Protein AF-A0A327YIE0-F1 (afdb_monomer)

Mean predicted aligned error: 3.83 Å

Secondary structure (DSSP, 8-state):
---HHHHHHHHHHHHHH-TT---EEETTEEEEEE-SSS-EEEEEETTEEEEEEEEES--HHHHHHHHHHHHHH-TT-EEEEEEEETTEEEEEEEEE-SS--HHHHHHHHHHHHHHT-

Structure (mmCIF, N/CA/C/O backbone):
data_AF-A0A327YIE0-F1
#
_entry.id   AF-A0A327YIE0-F1
#
loop_
_atom_site.group_PDB
_atom_site.id
_atom_site.type_symbol
_atom_site.label_atom_id
_atom_site.label_alt_id
_atom_site.label_comp_id
_atom_site.label_asym_id
_atom_site.label_entity_id
_atom_site.label_seq_id
_atom_site.pdbx_PDB_ins_code
_atom_site.Cartn_x
_atom_site.Cartn_y
_atom_site.Cartn_z
_atom_site.occupancy
_atom_site.B_iso_or_equiv
_atom_site.auth_seq_id
_atom_site.auth_comp_id
_atom_site.auth_asym_id
_atom_site.auth_atom_id
_atom_site.pdbx_PDB_model_num
ATOM 1 N N . MET A 1 1 ? -11.778 14.271 6.798 1.00 65.19 1 MET A N 1
ATOM 2 C CA . MET A 1 1 ? -10.321 14.101 6.606 1.00 65.19 1 MET A CA 1
ATOM 3 C C . MET A 1 1 ? -9.703 13.679 7.936 1.00 65.19 1 MET A C 1
ATOM 5 O O . MET A 1 1 ? -9.997 14.339 8.924 1.00 65.19 1 MET A O 1
ATOM 9 N N . ARG A 1 2 ? -8.924 12.581 7.986 1.00 79.62 2 ARG A N 1
ATOM 10 C CA . ARG A 1 2 ? -8.369 12.049 9.252 1.00 79.62 2 ARG A CA 1
ATOM 11 C C . ARG A 1 2 ? -7.286 12.970 9.829 1.00 79.62 2 ARG A C 1
ATOM 13 O O . ARG A 1 2 ? -6.387 13.382 9.100 1.00 79.62 2 ARG A O 1
ATOM 20 N N . ASN A 1 3 ? -7.313 13.240 11.129 1.00 85.69 3 ASN A N 1
ATOM 21 C CA . ASN A 1 3 ? -6.233 13.890 11.877 1.00 85.69 3 ASN A CA 1
ATOM 22 C C . ASN A 1 3 ? -5.269 12.862 12.520 1.00 85.69 3 ASN A C 1
ATOM 24 O O . ASN A 1 3 ? -5.451 11.653 12.380 1.00 85.69 3 ASN A O 1
ATOM 28 N N . ASP A 1 4 ? -4.213 13.330 13.197 1.00 86.38 4 ASP A N 1
ATOM 29 C CA . ASP A 1 4 ? -3.169 12.456 13.773 1.00 86.38 4 ASP A CA 1
ATOM 30 C C . ASP A 1 4 ? -3.7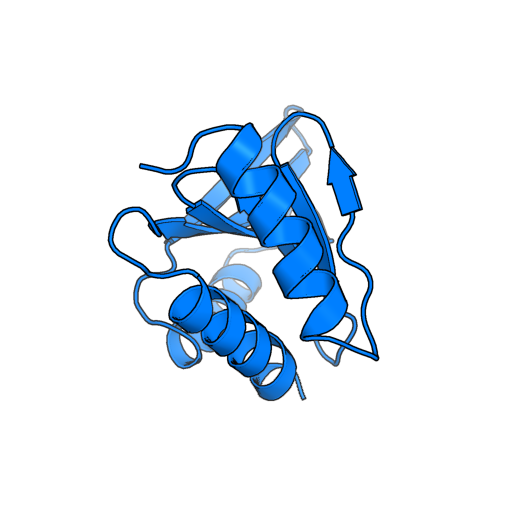30 11.507 14.847 1.00 86.38 4 ASP A C 1
ATOM 32 O O . ASP A 1 4 ? -3.342 10.341 14.923 1.00 86.38 4 ASP A O 1
ATOM 36 N N . PHE A 1 5 ? -4.686 11.986 15.646 1.00 88.75 5 PHE A N 1
ATOM 37 C CA . PHE A 1 5 ? -5.353 11.192 16.674 1.00 88.75 5 PHE A CA 1
ATOM 38 C C . PHE A 1 5 ? -6.251 10.109 16.064 1.00 88.75 5 PHE A C 1
ATOM 40 O O . PHE A 1 5 ? -6.210 8.956 16.493 1.00 88.75 5 PHE A O 1
ATOM 47 N N . GLU A 1 6 ? -7.016 10.449 15.025 1.00 91.00 6 GLU A N 1
ATOM 48 C CA . GLU A 1 6 ? -7.834 9.491 14.274 1.00 91.00 6 GLU A CA 1
ATOM 49 C C . GLU A 1 6 ? -6.971 8.434 13.576 1.00 91.00 6 GLU A C 1
ATOM 51 O O . GLU A 1 6 ? -7.336 7.260 13.553 1.00 91.00 6 GLU A O 1
ATOM 56 N N . LEU A 1 7 ? -5.798 8.815 13.062 1.00 92.25 7 LEU A N 1
ATOM 57 C CA . LEU A 1 7 ? -4.869 7.873 12.442 1.00 92.25 7 LEU A CA 1
ATOM 58 C C . LEU A 1 7 ? -4.240 6.924 13.473 1.00 92.25 7 LEU A C 1
ATOM 60 O O . LEU A 1 7 ? -4.062 5.743 13.185 1.00 92.25 7 LEU A O 1
ATOM 64 N N . LYS A 1 8 ? -3.943 7.406 14.685 1.00 93.69 8 LYS A N 1
ATOM 65 C CA . LYS A 1 8 ? -3.450 6.556 15.775 1.00 93.69 8 LYS A CA 1
ATOM 66 C C . LYS A 1 8 ? -4.506 5.540 16.223 1.00 93.69 8 LYS A C 1
ATOM 68 O O . LYS A 1 8 ? -4.192 4.360 16.324 1.00 93.69 8 LYS A O 1
ATOM 73 N N . LYS A 1 9 ? -5.763 5.964 16.395 1.00 94.44 9 LYS A N 1
ATOM 74 C CA . LYS A 1 9 ? -6.882 5.041 16.667 1.00 94.44 9 LYS A CA 1
ATOM 75 C C . LYS A 1 9 ? -7.054 4.011 15.558 1.00 94.44 9 LYS A C 1
ATOM 77 O O . LYS A 1 9 ? -7.199 2.824 15.827 1.00 94.44 9 LYS A O 1
ATOM 82 N N . PHE A 1 10 ? -6.961 4.446 14.305 1.00 95.56 10 PHE A N 1
ATOM 83 C CA . PHE A 1 10 ? -7.046 3.527 13.178 1.00 95.56 10 PHE A CA 1
ATOM 84 C C . PHE A 1 10 ? -5.890 2.509 13.153 1.00 95.56 10 PHE A C 1
ATOM 86 O O . PHE A 1 10 ? -6.082 1.361 12.761 1.00 95.56 10 PHE A O 1
ATOM 93 N N . ASN A 1 11 ? -4.691 2.880 13.616 1.00 96.19 11 ASN A N 1
ATOM 94 C CA . ASN A 1 11 ? -3.592 1.928 13.785 1.00 96.19 11 ASN A CA 1
ATOM 95 C C . ASN A 1 11 ? -3.913 0.833 14.814 1.00 96.19 11 ASN A C 1
ATOM 97 O O . ASN A 1 11 ? -3.589 -0.330 14.581 1.00 96.19 11 ASN A O 1
ATOM 101 N N . GLU A 1 12 ? -4.555 1.190 15.926 1.00 95.81 12 GLU A N 1
ATOM 102 C CA . GLU A 1 12 ? -5.017 0.227 16.933 1.00 95.81 12 GLU A CA 1
ATOM 103 C C . GLU A 1 12 ? -6.085 -0.707 16.335 1.00 95.81 12 GLU A C 1
ATOM 105 O O . GLU A 1 12 ? -5.972 -1.926 16.453 1.00 95.81 12 GLU A O 1
ATOM 110 N N . GLU A 1 13 ? -7.058 -0.160 15.596 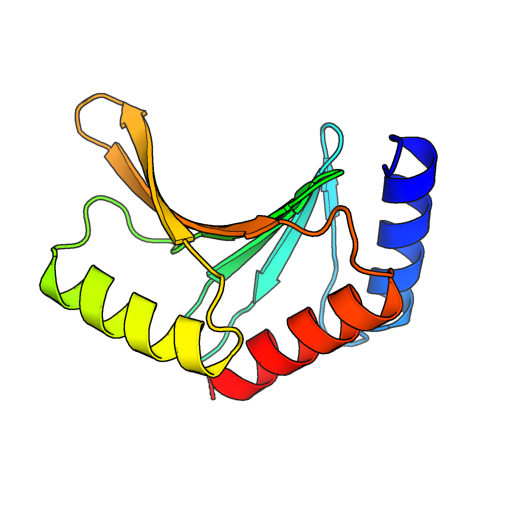1.00 96.19 13 GLU A N 1
ATOM 111 C CA . GLU A 1 13 ? -8.076 -0.940 14.870 1.00 96.19 13 GLU A CA 1
ATOM 112 C C . GLU A 1 13 ? -7.459 -1.937 13.876 1.00 96.19 13 GLU A C 1
ATOM 114 O O . GLU A 1 13 ? -7.884 -3.093 13.814 1.00 96.19 13 GLU A O 1
ATOM 119 N N . LEU A 1 14 ? -6.435 -1.524 13.120 1.00 96.19 14 LEU A N 1
ATOM 120 C CA . LEU A 1 14 ? -5.718 -2.409 12.199 1.00 96.19 14 LEU A CA 1
ATOM 121 C C . LEU A 1 14 ? -5.024 -3.554 12.936 1.00 96.19 14 LEU A C 1
ATOM 123 O O . LEU A 1 14 ? -5.177 -4.705 12.538 1.00 96.19 14 LEU A O 1
ATOM 127 N N . ASN A 1 15 ? -4.302 -3.270 14.022 1.00 96.00 15 ASN A N 1
ATOM 128 C CA . ASN A 1 15 ? -3.620 -4.318 14.787 1.00 96.00 15 ASN A CA 1
ATOM 129 C C . ASN A 1 15 ? -4.606 -5.301 15.449 1.00 96.00 15 ASN A C 1
ATOM 131 O O . ASN A 1 15 ? -4.276 -6.470 15.599 1.00 96.00 15 ASN A O 1
ATOM 135 N N . ASN A 1 16 ? -5.830 -4.867 15.765 1.00 95.62 16 ASN A N 1
ATOM 136 C CA . ASN A 1 16 ? -6.897 -5.759 16.235 1.00 95.62 16 ASN A CA 1
ATOM 137 C C . ASN A 1 16 ? -7.564 -6.562 15.102 1.00 95.62 16 ASN A C 1
ATOM 139 O O . ASN A 1 16 ? -8.178 -7.595 15.355 1.00 95.62 16 ASN A O 1
ATOM 143 N N . SER A 1 17 ? -7.475 -6.085 13.858 1.00 95.38 17 SER A N 1
ATOM 144 C CA . SER A 1 17 ? -8.109 -6.711 12.689 1.00 95.38 17 SER A CA 1
ATOM 145 C C . SER A 1 17 ? -7.222 -7.747 11.990 1.00 95.38 17 SER A C 1
ATOM 147 O O . SER A 1 17 ? -7.727 -8.536 11.189 1.00 95.38 17 SER A O 1
ATOM 149 N N . PHE A 1 18 ? -5.912 -7.742 12.253 1.00 92.88 18 PHE A N 1
ATOM 150 C CA . PHE A 1 18 ? -4.929 -8.596 11.584 1.00 92.88 18 PHE A CA 1
ATOM 151 C C . PHE A 1 18 ? -4.038 -9.323 12.599 1.00 92.88 18 PHE A C 1
ATOM 153 O O . PHE A 1 18 ? -3.043 -8.787 13.073 1.00 92.88 18 PHE A O 1
ATOM 160 N N . ASN A 1 19 ? -4.356 -10.588 12.876 1.00 88.50 19 ASN A N 1
ATOM 161 C CA . ASN A 1 19 ? -3.606 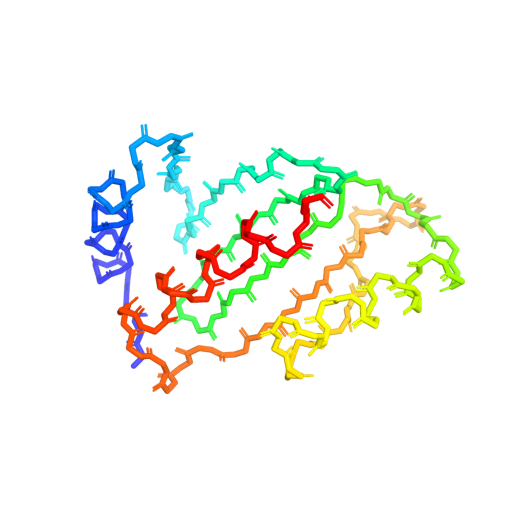-11.404 13.842 1.00 88.50 19 ASN A CA 1
ATOM 162 C C . ASN A 1 19 ? -2.228 -11.858 13.327 1.00 88.50 19 ASN A C 1
ATOM 164 O O . ASN A 1 19 ? -1.376 -12.268 14.109 1.00 88.50 19 ASN A O 1
ATOM 168 N N . ASP A 1 20 ? -2.017 -11.827 12.012 1.00 88.19 20 ASP A N 1
ATOM 169 C CA . ASP A 1 20 ? -0.816 -12.318 11.332 1.00 88.19 20 ASP A CA 1
ATOM 170 C C . ASP A 1 20 ? 0.132 -11.188 10.896 1.00 88.19 20 ASP A C 1
ATOM 172 O O . ASP A 1 20 ? 1.109 -11.433 10.188 1.00 88.19 20 ASP A O 1
ATOM 176 N N . GLN A 1 21 ? -0.167 -9.937 11.257 1.00 88.56 21 GLN A N 1
ATOM 177 C CA . GLN A 1 21 ? 0.580 -8.780 10.783 1.00 88.56 21 GLN A CA 1
ATOM 178 C C . GLN A 1 21 ? 0.515 -7.613 11.761 1.00 88.56 21 GLN A C 1
ATOM 180 O O . GLN A 1 21 ? -0.556 -7.155 12.139 1.00 88.56 21 GLN A O 1
ATOM 185 N N . THR A 1 22 ? 1.678 -7.054 12.084 1.00 93.31 22 THR A N 1
ATOM 186 C CA . THR A 1 22 ? 1.770 -5.845 12.903 1.00 93.31 22 THR A CA 1
ATOM 187 C C . THR A 1 22 ? 1.855 -4.600 12.025 1.00 93.31 22 THR A C 1
ATOM 189 O O . THR A 1 22 ? 2.637 -4.537 11.070 1.00 93.31 22 THR A O 1
ATOM 192 N N . PHE A 1 23 ? 1.077 -3.580 12.370 1.00 95.56 23 PHE A N 1
ATOM 193 C CA . PHE A 1 23 ? 1.102 -2.265 11.741 1.00 95.56 23 PHE A CA 1
ATOM 194 C C . PHE A 1 23 ? 1.786 -1.272 12.677 1.00 95.56 23 PHE A C 1
ATOM 196 O O . PHE A 1 23 ? 1.252 -0.941 13.734 1.00 95.56 23 PHE A O 1
ATOM 203 N N . GLY A 1 24 ? 2.957 -0.769 12.285 1.00 95.19 24 GLY A N 1
ATOM 204 C CA . GLY A 1 24 ? 3.666 0.266 13.034 1.00 95.19 24 GLY A CA 1
ATOM 205 C C . GLY A 1 24 ? 3.110 1.659 12.745 1.00 95.19 24 GLY A C 1
ATOM 206 O O . GLY A 1 24 ? 2.639 1.918 11.640 1.00 95.19 24 GLY A O 1
ATOM 207 N N . PHE A 1 25 ? 3.222 2.570 13.709 1.00 94.56 25 PHE A N 1
ATOM 208 C CA . PHE A 1 25 ? 2.891 3.987 13.551 1.00 94.56 25 PHE A CA 1
ATOM 209 C C . PHE A 1 25 ? 4.164 4.830 13.699 1.00 94.56 25 PHE A C 1
ATOM 211 O O . PHE A 1 25 ? 4.864 4.712 14.705 1.00 94.56 25 PHE A O 1
ATOM 218 N N . ARG A 1 26 ? 4.498 5.648 12.695 1.00 88.56 26 ARG A N 1
ATOM 219 C CA . ARG A 1 26 ? 5.683 6.528 12.683 1.00 88.56 26 ARG A CA 1
ATOM 220 C C . ARG A 1 26 ? 5.345 7.834 11.983 1.00 88.56 26 ARG A C 1
ATOM 222 O O . ARG A 1 26 ? 4.688 7.784 10.957 1.00 88.56 26 ARG A O 1
ATOM 229 N N . ASP A 1 27 ? 5.792 8.971 12.513 1.00 84.31 27 ASP A N 1
ATOM 230 C CA . ASP A 1 27 ? 5.710 10.297 11.873 1.00 84.31 27 ASP A CA 1
ATOM 231 C C . ASP A 1 27 ? 4.388 10.563 11.118 1.00 84.31 27 ASP A C 1
ATOM 233 O O . ASP A 1 27 ? 4.381 11.001 9.967 1.00 84.31 27 ASP A O 1
ATOM 237 N N . ASN A 1 28 ? 3.253 10.255 11.758 1.00 86.69 28 ASN A N 1
ATOM 238 C CA . ASN A 1 28 ? 1.900 10.418 11.210 1.00 86.69 28 ASN A CA 1
ATOM 239 C C . ASN A 1 28 ? 1.572 9.567 9.967 1.00 86.69 28 ASN A C 1
ATOM 241 O O . ASN A 1 28 ? 0.748 9.951 9.132 1.00 86.69 28 ASN A O 1
ATOM 245 N N . TYR A 1 29 ? 2.175 8.386 9.853 1.00 91.94 29 TYR A N 1
ATOM 246 C CA . TYR A 1 29 ? 1.746 7.337 8.938 1.00 91.94 29 TYR A CA 1
ATOM 247 C C . TYR A 1 29 ? 1.791 5.957 9.599 1.00 91.94 29 TYR A C 1
ATOM 249 O O . TYR A 1 29 ? 2.597 5.667 10.484 1.00 91.94 29 TYR A O 1
ATOM 257 N N . ILE A 1 30 ? 0.901 5.086 9.139 1.00 95.50 30 ILE A N 1
ATOM 258 C CA . ILE A 1 30 ? 0.894 3.667 9.481 1.00 95.50 30 ILE A CA 1
ATOM 259 C C . ILE A 1 30 ? 1.708 2.936 8.424 1.00 95.50 30 ILE A C 1
ATOM 261 O O . ILE A 1 30 ? 1.626 3.277 7.246 1.00 95.50 30 ILE A O 1
ATOM 265 N N . ILE A 1 31 ? 2.487 1.937 8.816 1.00 96.19 31 ILE A N 1
ATOM 266 C CA . ILE A 1 31 ? 3.321 1.161 7.904 1.00 96.19 31 ILE A CA 1
ATOM 267 C C . ILE A 1 31 ? 3.318 -0.312 8.280 1.00 96.19 31 ILE A C 1
ATOM 269 O O . ILE A 1 31 ? 3.401 -0.676 9.452 1.00 96.19 31 ILE A O 1
ATOM 273 N N . SER A 1 32 ? 3.261 -1.171 7.270 1.00 94.75 32 SER A N 1
ATOM 274 C CA . SER A 1 32 ? 3.497 -2.596 7.449 1.00 94.75 32 SER A CA 1
ATOM 275 C C . SER A 1 32 ? 4.019 -3.234 6.168 1.00 94.75 32 SER A C 1
ATOM 277 O O . SER A 1 32 ? 3.783 -2.743 5.063 1.00 94.75 32 SER A O 1
ATOM 279 N N . LYS A 1 33 ? 4.748 -4.338 6.307 1.00 92.44 33 LYS A N 1
ATOM 280 C CA . LYS A 1 33 ? 5.191 -5.150 5.175 1.00 92.44 33 LYS A CA 1
ATOM 281 C C . LYS A 1 33 ? 4.170 -6.261 4.941 1.00 92.44 33 LYS A C 1
ATOM 283 O O . LYS A 1 33 ? 3.792 -6.947 5.881 1.00 92.44 33 LYS A O 1
ATOM 288 N N . ILE A 1 34 ? 3.743 -6.432 3.695 1.00 88.31 34 ILE A N 1
ATOM 289 C CA . ILE A 1 34 ? 2.965 -7.587 3.249 1.00 88.31 34 ILE A CA 1
ATOM 290 C C . ILE A 1 34 ? 3.933 -8.498 2.497 1.00 88.31 34 ILE A C 1
ATOM 292 O O . ILE A 1 34 ? 4.387 -8.160 1.401 1.00 88.31 34 ILE A O 1
ATOM 296 N N . GLU A 1 35 ? 4.297 -9.616 3.125 1.00 76.56 35 GLU A N 1
ATOM 297 C CA . GLU A 1 35 ? 5.187 -10.635 2.561 1.00 76.56 35 GLU A CA 1
ATOM 298 C C . GLU A 1 35 ? 4.364 -11.774 1.958 1.00 76.56 35 GLU A C 1
ATOM 300 O O . GLU A 1 35 ? 3.771 -12.580 2.676 1.00 76.56 35 GLU A O 1
ATOM 305 N N . LYS A 1 36 ? 4.316 -11.815 0.625 1.00 77.31 36 LYS A N 1
ATOM 306 C C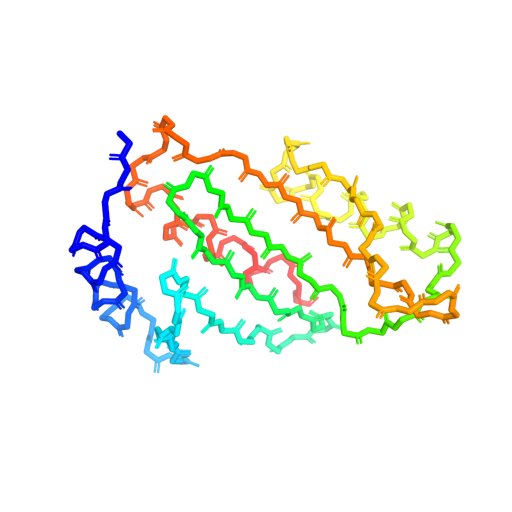A . LYS A 1 36 ? 3.715 -12.886 -0.179 1.00 77.31 36 LYS A CA 1
ATOM 307 C C . LYS A 1 36 ? 4.531 -13.095 -1.466 1.00 77.31 36 LYS A C 1
ATOM 309 O O . LYS A 1 36 ? 5.672 -12.629 -1.528 1.00 77.31 36 LYS A O 1
ATOM 314 N N . SER A 1 37 ? 3.955 -13.742 -2.487 1.00 77.81 37 SER A N 1
ATOM 315 C CA . SER A 1 37 ? 4.584 -13.996 -3.796 1.00 77.81 37 SER A CA 1
ATOM 316 C C . SER A 1 37 ? 5.150 -12.722 -4.429 1.00 77.81 37 SER A C 1
ATOM 318 O O . SER A 1 37 ? 6.203 -12.749 -5.069 1.00 77.81 37 SER A O 1
ATOM 320 N N . ILE A 1 38 ? 4.526 -11.571 -4.152 1.00 83.25 38 ILE A N 1
ATOM 321 C CA . ILE A 1 38 ? 5.109 -10.250 -4.384 1.00 83.25 38 ILE A CA 1
ATOM 322 C C . ILE A 1 38 ? 5.082 -9.456 -3.076 1.00 83.25 38 ILE A C 1
ATOM 324 O O . ILE A 1 38 ? 4.025 -9.175 -2.518 1.00 83.25 38 ILE A O 1
ATOM 328 N N . SER A 1 39 ? 6.263 -9.079 -2.582 1.00 87.62 39 SER A N 1
ATOM 329 C CA . SER A 1 39 ? 6.377 -8.272 -1.366 1.00 87.62 39 SER A CA 1
ATOM 330 C C . SER A 1 39 ? 6.098 -6.795 -1.639 1.00 87.62 39 SER A C 1
ATOM 332 O O . SER A 1 39 ? 6.716 -6.200 -2.523 1.00 87.62 39 SER A O 1
ATOM 334 N N . PHE A 1 40 ? 5.259 -6.183 -0.805 1.00 93.31 40 PHE A N 1
ATOM 335 C CA . PHE A 1 40 ? 5.035 -4.737 -0.775 1.00 93.31 40 PHE A CA 1
ATOM 336 C C . PHE A 1 40 ? 5.165 -4.186 0.642 1.00 93.31 40 PHE A C 1
ATOM 338 O O . PHE A 1 40 ? 4.925 -4.869 1.637 1.00 93.31 40 PHE A O 1
ATOM 345 N N . THR A 1 41 ? 5.512 -2.909 0.744 1.00 95.00 41 THR A N 1
ATOM 346 C CA . THR A 1 41 ? 5.288 -2.129 1.962 1.00 95.00 41 THR A CA 1
ATOM 347 C C . THR A 1 41 ? 4.009 -1.325 1.787 1.00 95.00 41 THR A C 1
ATOM 349 O O . THR A 1 41 ? 3.943 -0.467 0.906 1.00 95.00 41 THR A O 1
ATOM 352 N N . VAL A 1 42 ? 3.017 -1.583 2.635 1.00 95.19 42 VAL A N 1
ATOM 353 C CA . VAL A 1 42 ? 1.820 -0.751 2.750 1.00 95.19 42 VAL A CA 1
ATOM 354 C C . VAL A 1 42 ? 2.133 0.413 3.669 1.00 95.19 42 VAL A C 1
ATOM 356 O O . VAL A 1 42 ? 2.676 0.219 4.757 1.00 95.19 42 VAL A O 1
ATOM 359 N N . PHE A 1 43 ? 1.766 1.616 3.253 1.00 95.12 43 PHE A N 1
ATOM 360 C CA . PHE A 1 43 ? 1.741 2.776 4.129 1.00 95.12 43 PHE A CA 1
ATOM 361 C C . PHE A 1 43 ? 0.397 3.489 4.019 1.00 95.12 43 PHE A C 1
ATOM 363 O O . PHE A 1 43 ? -0.189 3.560 2.941 1.00 95.12 43 PHE A O 1
ATOM 370 N N . ILE A 1 44 ? -0.091 4.020 5.136 1.00 94.69 44 ILE A N 1
ATOM 371 C CA . ILE A 1 44 ? -1.372 4.721 5.224 1.00 94.69 44 ILE A CA 1
ATOM 372 C C . ILE A 1 44 ? -1.122 6.081 5.858 1.00 94.69 44 ILE A C 1
ATOM 374 O O . ILE A 1 44 ? -0.574 6.186 6.955 1.00 94.69 44 ILE A O 1
ATOM 378 N N . ARG A 1 45 ? -1.517 7.127 5.144 1.00 93.06 45 ARG A N 1
ATOM 379 C CA . ARG A 1 45 ? -1.520 8.524 5.576 1.00 93.06 45 ARG A CA 1
ATOM 380 C C . ARG A 1 45 ? -2.970 8.987 5.703 1.00 93.06 45 ARG A C 1
ATOM 382 O O . ARG A 1 45 ? -3.888 8.273 5.313 1.00 93.06 45 ARG A O 1
ATOM 389 N N . LYS A 1 46 ? -3.168 10.212 6.189 1.00 90.12 46 LYS A N 1
ATOM 390 C CA . LYS A 1 46 ? -4.492 10.836 6.395 1.00 90.12 46 LYS A CA 1
ATOM 391 C C . LYS A 1 46 ? -5.469 10.649 5.227 1.00 90.12 46 LYS A C 1
ATOM 393 O O . LYS A 1 46 ? -6.648 10.381 5.449 1.00 90.12 46 LYS A O 1
ATOM 398 N N . GLU A 1 47 ? -4.955 10.769 4.009 1.00 92.06 47 GLU A N 1
ATOM 399 C CA . GLU A 1 47 ? -5.741 10.843 2.773 1.00 92.06 47 GLU A CA 1
ATOM 400 C C . GLU A 1 47 ? -5.394 9.745 1.769 1.00 92.06 47 GLU A C 1
ATOM 402 O O . GLU A 1 47 ? -5.960 9.723 0.681 1.00 92.06 47 GLU A O 1
ATOM 407 N N . LYS A 1 48 ? -4.408 8.890 2.060 1.00 94.94 48 LYS A N 1
ATOM 408 C CA . LYS A 1 48 ? -3.868 7.959 1.065 1.00 94.94 48 LYS A CA 1
ATOM 409 C C . LYS A 1 48 ? -3.447 6.645 1.677 1.00 94.94 48 LYS A C 1
ATOM 411 O O . LYS A 1 48 ? -2.809 6.623 2.727 1.00 94.94 48 LYS A O 1
ATOM 416 N N . ILE A 1 49 ? -3.666 5.577 0.928 1.00 95.69 49 ILE A N 1
ATOM 417 C CA . ILE A 1 49 ? -2.961 4.310 1.086 1.00 95.69 49 ILE A CA 1
ATOM 418 C C . ILE A 1 49 ? -2.005 4.144 -0.089 1.00 95.69 49 ILE A C 1
ATOM 420 O O . ILE A 1 49 ? -2.322 4.522 -1.218 1.00 95.69 49 ILE A O 1
ATOM 424 N N . GLY A 1 50 ? -0.823 3.594 0.164 1.00 96.12 50 GLY A N 1
ATOM 425 C CA . GLY A 1 50 ? 0.113 3.297 -0.902 1.00 96.12 50 GLY A CA 1
ATOM 426 C C . GLY A 1 50 ? 0.855 1.985 -0.729 1.00 96.12 50 GLY A C 1
ATOM 427 O O . GLY A 1 50 ? 1.114 1.526 0.383 1.00 96.12 50 GLY A O 1
ATOM 428 N N . LEU A 1 51 ? 1.190 1.398 -1.874 1.00 96.50 51 LEU A N 1
ATOM 429 C CA . LEU A 1 51 ? 1.931 0.156 -2.026 1.00 96.50 51 LEU A CA 1
ATOM 430 C C . LEU A 1 51 ? 3.298 0.491 -2.603 1.00 96.50 51 LEU A C 1
ATOM 432 O O . LEU A 1 51 ? 3.419 0.863 -3.769 1.00 96.50 51 LEU A O 1
ATOM 436 N N . LYS A 1 52 ? 4.344 0.387 -1.789 1.00 96.12 52 LYS A N 1
ATOM 437 C CA . LYS A 1 52 ? 5.725 0.579 -2.233 1.00 96.12 52 LYS A CA 1
ATOM 438 C C . LYS A 1 52 ? 6.342 -0.766 -2.588 1.00 96.12 52 LYS A C 1
ATOM 440 O O . LYS A 1 52 ? 6.424 -1.654 -1.738 1.00 96.12 52 LYS A O 1
ATOM 445 N N . TYR A 1 53 ? 6.839 -0.883 -3.815 1.00 95.38 53 TYR A N 1
ATOM 446 C CA . TYR A 1 53 ? 7.633 -2.037 -4.225 1.00 95.38 53 TYR A CA 1
ATOM 447 C C . TYR A 1 53 ? 9.057 -1.942 -3.640 1.00 95.38 53 TYR A C 1
ATOM 449 O O . TYR A 1 53 ? 9.635 -0.848 -3.619 1.00 95.38 53 TYR A O 1
ATOM 457 N N . PRO A 1 54 ? 9.642 -3.045 -3.133 1.00 92.69 54 PRO A N 1
ATOM 458 C CA . PRO A 1 54 ? 10.897 -3.004 -2.384 1.00 92.69 54 PRO A CA 1
ATOM 459 C C . PRO A 1 54 ? 12.119 -2.686 -3.249 1.00 92.69 54 PRO A C 1
ATOM 461 O O . PRO A 1 54 ? 13.089 -2.123 -2.739 1.00 92.69 54 PRO A O 1
ATOM 464 N N . PHE A 1 55 ? 12.089 -3.014 -4.542 1.00 93.62 55 PHE A N 1
ATOM 465 C CA . PHE A 1 55 ? 13.231 -2.805 -5.429 1.00 93.62 55 PHE A CA 1
ATOM 466 C C . PHE A 1 55 ? 13.192 -1.433 -6.102 1.00 93.62 55 PHE A C 1
ATOM 468 O O . PHE A 1 55 ? 12.144 -0.940 -6.528 1.00 93.62 55 PHE A O 1
ATOM 475 N N . LYS A 1 56 ? 14.373 -0.825 -6.207 1.00 94.69 56 LYS A N 1
ATOM 476 C CA . LYS A 1 56 ? 14.588 0.456 -6.880 1.00 94.69 56 LYS A CA 1
ATOM 477 C C . LYS A 1 56 ? 14.810 0.239 -8.374 1.00 94.69 56 LYS A C 1
ATOM 479 O O . LYS A 1 56 ? 15.292 -0.813 -8.774 1.00 94.69 56 LYS A O 1
ATOM 484 N N . ASN A 1 57 ? 14.540 1.272 -9.167 1.00 93.62 57 ASN A N 1
ATOM 485 C CA . ASN A 1 57 ? 14.891 1.357 -10.588 1.00 93.62 57 ASN A CA 1
AT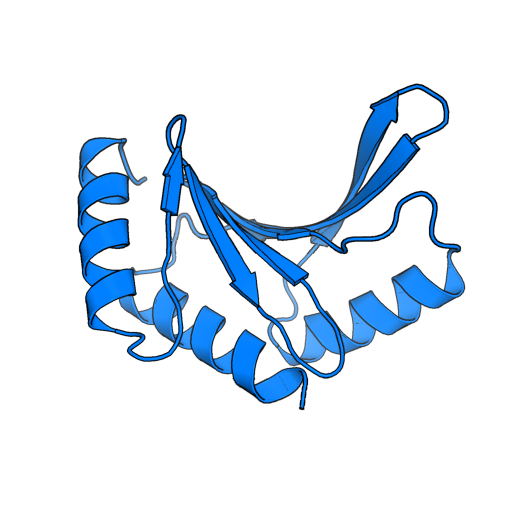OM 486 C C . ASN A 1 57 ? 14.392 0.170 -11.427 1.00 93.62 57 ASN A C 1
ATOM 488 O O . ASN A 1 57 ? 15.094 -0.302 -12.318 1.00 93.62 57 ASN A O 1
ATOM 492 N N . ILE A 1 58 ? 13.182 -0.316 -11.146 1.00 95.12 58 ILE A N 1
ATOM 493 C CA . ILE A 1 58 ? 12.555 -1.337 -11.987 1.00 95.12 58 ILE A CA 1
ATOM 494 C C . ILE A 1 58 ? 12.249 -0.779 -13.383 1.00 95.12 58 ILE A C 1
ATOM 496 O O . ILE A 1 58 ? 11.942 0.408 -13.533 1.00 95.12 58 ILE A O 1
ATOM 500 N N . ASN A 1 59 ? 12.353 -1.641 -14.395 1.00 96.00 59 ASN A N 1
ATOM 501 C CA . ASN A 1 59 ? 12.061 -1.294 -15.785 1.00 96.00 59 ASN A CA 1
ATOM 502 C C . ASN A 1 59 ? 10.552 -1.076 -16.015 1.00 96.00 59 ASN A C 1
ATOM 504 O O . ASN A 1 59 ? 9.729 -1.341 -15.134 1.00 96.00 59 ASN A O 1
ATOM 508 N N . GLN A 1 60 ? 10.199 -0.562 -17.195 1.00 96.06 60 GLN A N 1
ATOM 509 C CA . GLN A 1 60 ? 8.811 -0.233 -17.522 1.00 96.06 60 GLN A CA 1
ATOM 510 C C . GLN A 1 60 ? 7.926 -1.486 -17.603 1.00 96.06 60 GLN A C 1
ATOM 512 O O . GLN A 1 60 ? 6.881 -1.498 -16.968 1.00 96.06 60 GLN A O 1
ATOM 517 N N . ASP A 1 61 ? 8.398 -2.575 -18.214 1.00 97.12 61 ASP A N 1
ATOM 518 C CA . ASP A 1 61 ? 7.639 -3.834 -18.304 1.00 97.12 61 ASP A CA 1
ATOM 519 C C . ASP A 1 61 ? 7.213 -4.366 -16.926 1.00 97.12 61 ASP A C 1
ATOM 521 O O . ASP A 1 61 ? 6.081 -4.808 -16.725 1.00 97.12 61 ASP A O 1
ATOM 525 N N . LYS A 1 62 ? 8.104 -4.284 -15.926 1.00 95.88 62 LYS A N 1
ATOM 526 C CA . LYS A 1 62 ? 7.776 -4.676 -14.551 1.00 95.88 62 LYS A CA 1
ATOM 527 C C . LYS A 1 62 ? 6.770 -3.717 -13.918 1.00 95.88 62 LYS A C 1
ATOM 529 O O . LYS A 1 62 ? 5.923 -4.168 -13.152 1.00 95.88 62 LYS A O 1
ATOM 534 N N . ILE A 1 63 ? 6.859 -2.417 -14.202 1.00 96.69 63 ILE A N 1
ATOM 535 C CA . ILE A 1 63 ? 5.876 -1.428 -13.735 1.00 96.69 63 ILE A CA 1
ATOM 536 C C . ILE A 1 63 ? 4.500 -1.736 -14.323 1.00 96.69 63 ILE A C 1
ATOM 538 O O . ILE A 1 63 ? 3.525 -1.727 -13.574 1.00 96.69 63 ILE A O 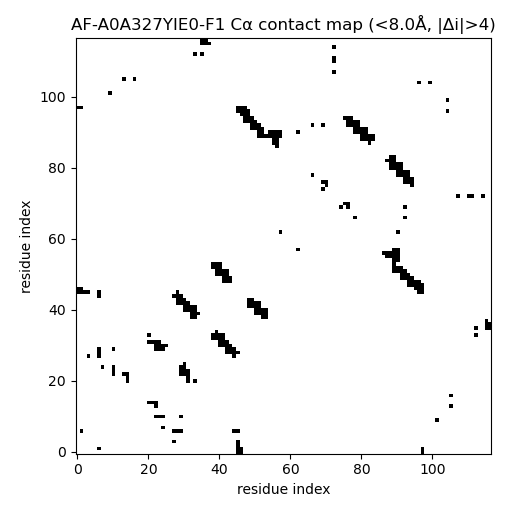1
ATOM 542 N N . ASP A 1 64 ? 4.418 -2.045 -15.612 1.00 97.38 64 ASP A N 1
ATOM 543 C CA . ASP A 1 64 ? 3.154 -2.294 -16.309 1.00 97.38 64 ASP A CA 1
ATOM 544 C C . ASP A 1 64 ? 2.494 -3.588 -15.811 1.00 97.38 64 ASP A C 1
ATOM 546 O O . ASP A 1 64 ? 1.304 -3.600 -15.482 1.00 97.38 64 ASP A O 1
ATOM 550 N N . ALA A 1 65 ? 3.286 -4.649 -15.622 1.00 94.88 65 ALA A N 1
ATOM 551 C CA . ALA A 1 65 ? 2.814 -5.899 -15.030 1.00 94.88 65 ALA A CA 1
ATOM 552 C C . ALA A 1 65 ? 2.297 -5.705 -13.593 1.00 94.88 65 ALA A C 1
ATOM 554 O O . ALA A 1 65 ? 1.206 -6.159 -13.254 1.00 94.88 65 ALA A O 1
ATOM 555 N N . LEU A 1 66 ? 3.048 -4.994 -12.742 1.00 95.38 66 LEU A N 1
ATOM 556 C CA . LEU A 1 66 ? 2.616 -4.712 -11.367 1.00 95.38 66 LEU A CA 1
ATOM 557 C C . LEU A 1 66 ? 1.392 -3.791 -11.327 1.00 95.38 66 LEU A C 1
ATOM 559 O O . LEU A 1 66 ? 0.536 -3.967 -10.468 1.00 95.38 66 LEU A O 1
ATOM 563 N N . THR A 1 67 ? 1.293 -2.834 -12.249 1.00 96.44 67 THR A N 1
ATOM 564 C CA . THR A 1 67 ? 0.127 -1.949 -12.355 1.00 96.44 67 THR A CA 1
ATOM 565 C C . THR A 1 67 ? -1.116 -2.750 -12.702 1.00 96.44 67 THR A C 1
ATOM 567 O O . THR A 1 67 ? -2.120 -2.592 -12.023 1.00 96.44 67 THR A O 1
ATOM 570 N N . THR A 1 68 ? -1.021 -3.669 -13.664 1.00 94.88 68 THR A N 1
ATOM 571 C CA . THR A 1 68 ? -2.127 -4.569 -14.024 1.00 94.88 68 THR A CA 1
ATOM 572 C C . THR A 1 68 ? -2.607 -5.366 -12.809 1.00 94.88 68 THR A C 1
ATOM 574 O O . THR A 1 68 ? -3.786 -5.317 -12.472 1.00 94.88 68 THR A O 1
ATOM 577 N N . LEU A 1 69 ? -1.684 -6.001 -12.076 1.00 92.81 69 LEU A N 1
ATOM 578 C CA . LEU A 1 69 ? -2.014 -6.770 -10.867 1.00 92.81 69 LEU A CA 1
ATOM 579 C C . LEU A 1 69 ? -2.644 -5.909 -9.761 1.00 92.81 69 LEU A C 1
ATOM 581 O O . LEU A 1 69 ? -3.546 -6.349 -9.056 1.00 92.81 69 LEU A O 1
ATOM 585 N N . ILE A 1 70 ? -2.172 -4.676 -9.580 1.00 94.50 70 ILE A N 1
ATOM 586 C CA . ILE A 1 70 ? -2.711 -3.767 -8.561 1.00 94.50 70 ILE A CA 1
ATOM 587 C C . ILE A 1 70 ? -4.096 -3.243 -8.966 1.00 94.50 70 ILE A C 1
ATOM 589 O O . ILE A 1 70 ? -4.962 -3.087 -8.105 1.00 94.50 70 ILE A O 1
ATOM 593 N N . SER A 1 71 ? -4.336 -3.016 -10.258 1.00 94.38 71 SER A N 1
ATOM 594 C CA . SER A 1 71 ? -5.640 -2.591 -10.774 1.00 94.38 71 SER A CA 1
ATOM 595 C C . SER A 1 71 ? -6.730 -3.649 -10.581 1.00 94.38 71 SER A C 1
ATOM 597 O O . SER A 1 71 ? -7.890 -3.282 -10.411 1.00 94.38 71 SER A O 1
ATOM 599 N N . GLU A 1 72 ? -6.372 -4.936 -10.534 1.00 92.69 72 GLU A N 1
ATOM 600 C CA . GLU A 1 72 ? -7.297 -6.025 -10.180 1.00 92.69 72 GLU A CA 1
ATOM 601 C C . GLU A 1 72 ? -7.734 -5.974 -8.703 1.00 92.69 72 GLU A C 1
ATOM 603 O O . GLU A 1 72 ? -8.849 -6.376 -8.375 1.00 92.69 72 GLU A O 1
ATOM 608 N N . ILE A 1 73 ? -6.895 -5.430 -7.810 1.00 92.31 73 ILE A N 1
ATOM 609 C CA . ILE A 1 73 ? -7.268 -5.170 -6.411 1.00 92.31 73 ILE A CA 1
ATOM 610 C C . ILE A 1 73 ? -8.199 -3.954 -6.328 1.00 92.31 73 ILE A C 1
ATOM 612 O O . ILE A 1 73 ? -9.233 -4.000 -5.652 1.00 92.31 73 ILE A O 1
ATOM 616 N N . HIS A 1 74 ? -7.794 -2.848 -6.960 1.00 93.62 74 HIS A N 1
ATOM 617 C CA . HIS A 1 74 ? -8.563 -1.608 -7.047 1.00 93.62 74 HIS A CA 1
ATOM 618 C C . HIS A 1 74 ? -8.062 -0.755 -8.223 1.00 93.62 74 HIS A C 1
ATOM 620 O O . HIS A 1 74 ? -6.893 -0.368 -8.262 1.00 93.62 74 HIS A O 1
ATOM 626 N N . SER A 1 75 ? -8.952 -0.398 -9.153 1.00 93.06 75 SER A N 1
ATOM 627 C CA . SER A 1 75 ? -8.603 0.301 -10.404 1.00 93.06 75 SER A CA 1
ATOM 628 C C . SER A 1 75 ? -7.927 1.656 -10.194 1.00 93.06 75 SER A C 1
ATOM 630 O O . SER A 1 75 ? -7.081 2.061 -10.986 1.00 93.06 75 SER A O 1
ATOM 632 N N . ASP A 1 76 ? -8.285 2.352 -9.116 1.00 95.25 76 ASP A N 1
ATOM 633 C CA . ASP A 1 76 ? -7.901 3.755 -8.917 1.00 95.25 76 ASP A CA 1
ATOM 634 C C . ASP A 1 76 ? -6.496 3.958 -8.328 1.00 95.25 76 ASP A C 1
ATOM 636 O O . ASP A 1 76 ? -6.076 5.097 -8.098 1.00 95.25 76 ASP A O 1
ATOM 640 N N . PHE A 1 77 ? -5.743 2.879 -8.093 1.00 96.56 77 PHE A N 1
ATOM 641 C CA . PHE A 1 77 ? -4.333 2.990 -7.735 1.00 96.56 77 PHE A CA 1
ATOM 642 C C . PHE A 1 77 ? -3.533 3.623 -8.877 1.00 96.56 77 PHE A C 1
ATOM 644 O O . PHE A 1 77 ? -3.453 3.096 -9.984 1.00 96.56 77 PHE A O 1
ATOM 651 N N . LYS A 1 78 ? -2.858 4.737 -8.588 1.00 97.12 78 LYS A N 1
ATOM 652 C CA . LYS A 1 78 ? -2.010 5.446 -9.553 1.00 97.12 78 LYS A CA 1
ATOM 653 C C . LYS A 1 78 ? -0.540 5.215 -9.247 1.00 97.12 78 LYS A C 1
ATOM 655 O O . LYS A 1 78 ? -0.087 5.472 -8.130 1.00 97.12 78 LYS A O 1
ATOM 660 N N . HIS A 1 79 ? 0.215 4.775 -10.250 1.00 97.62 79 HIS A N 1
ATOM 661 C CA . HIS A 1 79 ? 1.665 4.621 -10.145 1.00 97.62 79 HIS A CA 1
ATOM 662 C C . HIS A 1 79 ? 2.381 5.976 -10.109 1.00 97.62 79 HIS A C 1
ATOM 664 O O . HIS A 1 79 ? 2.045 6.907 -10.841 1.00 97.62 79 HIS A O 1
ATOM 670 N N . LYS A 1 80 ? 3.407 6.069 -9.262 1.00 95.50 80 LYS A N 1
ATOM 671 C CA . LYS A 1 80 ? 4.343 7.187 -9.171 1.00 95.50 80 LYS A CA 1
ATOM 672 C C . LYS A 1 80 ? 5.759 6.678 -8.935 1.00 95.50 80 LYS A C 1
ATOM 674 O O . LYS A 1 80 ? 5.989 5.724 -8.187 1.00 95.50 80 LYS A O 1
ATOM 679 N N . LYS A 1 81 ? 6.731 7.378 -9.524 1.00 94.19 81 LYS A N 1
ATOM 680 C CA . LYS A 1 81 ? 8.161 7.185 -9.249 1.00 94.19 81 LYS A CA 1
ATOM 681 C C . LYS A 1 81 ? 8.610 8.181 -8.184 1.00 94.19 81 LYS A C 1
ATOM 683 O O . LYS A 1 81 ? 8.536 9.389 -8.390 1.00 94.19 81 LYS A O 1
ATOM 688 N N . TYR A 1 82 ? 9.108 7.672 -7.064 1.00 92.50 82 TYR A N 1
ATOM 689 C CA . TYR A 1 82 ? 9.638 8.476 -5.968 1.00 92.50 82 TYR A CA 1
ATOM 690 C C . TYR A 1 82 ? 11.166 8.436 -5.960 1.00 92.50 82 TYR A C 1
ATOM 692 O O . TYR A 1 82 ? 11.768 7.387 -5.722 1.00 92.50 82 TYR A O 1
ATOM 700 N N . LYS A 1 83 ? 11.788 9.593 -6.205 1.00 91.25 83 LYS A N 1
ATOM 701 C CA . LYS A 1 83 ? 13.243 9.785 -6.171 1.00 91.25 83 LYS A CA 1
ATOM 702 C C . LYS A 1 83 ? 13.716 9.960 -4.733 1.00 91.25 83 LYS A C 1
ATOM 704 O O . LYS A 1 83 ? 13.350 10.934 -4.088 1.00 91.25 83 LYS A O 1
ATOM 709 N N . THR A 1 84 ? 14.562 9.056 -4.245 1.00 87.81 84 THR A N 1
ATOM 710 C CA . THR A 1 84 ? 15.327 9.286 -3.002 1.00 87.81 84 THR A CA 1
ATOM 711 C C . THR A 1 84 ? 16.715 9.854 -3.286 1.00 87.81 84 THR A C 1
ATOM 713 O O . THR A 1 84 ? 17.328 10.459 -2.419 1.00 87.81 84 THR A O 1
ATOM 716 N N . SER A 1 85 ? 17.227 9.634 -4.497 1.00 87.06 85 SER A N 1
ATOM 717 C CA . SER A 1 85 ? 18.440 10.256 -5.034 1.00 87.06 85 SER A CA 1
ATOM 718 C C . SER A 1 85 ? 18.368 10.238 -6.572 1.00 87.06 85 SER A C 1
ATOM 720 O O . SER A 1 85 ? 17.459 9.598 -7.114 1.00 87.06 85 SER A O 1
ATOM 722 N N . PRO A 1 86 ? 19.302 10.880 -7.302 1.00 83.25 86 PRO A N 1
ATOM 723 C CA . PRO A 1 86 ? 19.296 10.885 -8.770 1.00 83.25 86 PRO A CA 1
ATOM 724 C C . PRO A 1 86 ? 19.257 9.485 -9.403 1.00 83.25 86 PRO A C 1
ATOM 726 O O . PRO A 1 86 ? 18.644 9.296 -10.450 1.00 83.25 86 PRO A O 1
ATOM 729 N N . TYR A 1 87 ? 19.850 8.497 -8.728 1.00 86.56 87 TYR A N 1
ATOM 730 C CA . TYR A 1 87 ? 19.982 7.119 -9.206 1.00 86.56 87 TYR A CA 1
ATOM 731 C C . TYR A 1 87 ? 19.066 6.129 -8.486 1.00 86.56 87 TYR A C 1
ATOM 733 O O . TYR A 1 87 ? 19.198 4.932 -8.697 1.00 86.56 87 TYR A O 1
ATOM 741 N N . ASN A 1 88 ? 18.179 6.584 -7.599 1.00 90.88 88 ASN A N 1
ATOM 742 C CA . ASN A 1 88 ? 17.333 5.701 -6.799 1.00 90.88 88 ASN A CA 1
ATOM 743 C C . ASN A 1 88 ? 15.876 6.139 -6.888 1.00 90.88 88 ASN A C 1
ATOM 745 O O . ASN A 1 88 ? 15.457 7.086 -6.218 1.00 90.88 88 ASN A O 1
ATOM 749 N N . ASN A 1 89 ? 15.111 5.399 -7.685 1.00 92.75 89 ASN A N 1
ATOM 750 C CA . ASN A 1 89 ? 13.680 5.589 -7.866 1.00 92.75 89 ASN A CA 1
ATOM 751 C C . ASN A 1 89 ? 12.923 4.387 -7.305 1.00 92.75 89 ASN A C 1
ATOM 753 O O . ASN A 1 89 ? 13.157 3.260 -7.735 1.00 92.75 89 ASN A O 1
ATOM 757 N N . TYR A 1 90 ? 11.993 4.617 -6.386 1.00 96.06 90 TYR A N 1
ATOM 758 C CA . TYR A 1 90 ? 11.025 3.604 -5.975 1.00 96.06 90 TYR A CA 1
ATOM 759 C C . TYR A 1 90 ? 9.742 3.727 -6.787 1.00 96.06 90 TYR A C 1
ATOM 761 O O . TYR A 1 90 ? 9.290 4.836 -7.069 1.00 96.06 90 TYR A O 1
ATOM 769 N N . SER A 1 91 ? 9.135 2.586 -7.100 1.00 97.00 91 SER A N 1
ATOM 770 C CA . SER A 1 91 ? 7.777 2.526 -7.635 1.00 97.00 91 SER A CA 1
ATOM 771 C C . SER A 1 91 ? 6.777 2.401 -6.496 1.00 97.00 91 SER A C 1
ATOM 773 O O . SER A 1 91 ? 6.902 1.519 -5.640 1.00 97.00 91 SER A O 1
ATOM 775 N N . ILE A 1 92 ? 5.804 3.307 -6.486 1.00 97.06 92 ILE A N 1
ATOM 776 C CA . ILE A 1 92 ? 4.745 3.368 -5.486 1.00 97.06 92 ILE A CA 1
ATOM 777 C C . ILE A 1 92 ? 3.408 3.523 -6.202 1.00 97.06 92 ILE A C 1
ATOM 779 O O . ILE A 1 92 ? 3.285 4.366 -7.085 1.00 97.06 92 ILE A O 1
ATOM 783 N N . TRP A 1 93 ? 2.410 2.746 -5.798 1.00 97.56 93 TRP A N 1
ATOM 784 C CA . TRP A 1 93 ? 1.029 2.893 -6.251 1.00 97.56 93 TRP A CA 1
ATOM 785 C C . TRP A 1 93 ? 0.210 3.493 -5.121 1.00 97.56 93 TRP A C 1
ATOM 787 O O . TRP A 1 93 ? 0.244 2.969 -4.013 1.00 97.56 93 TRP A O 1
ATOM 797 N N . GLU A 1 94 ? -0.494 4.592 -5.378 1.00 97.19 94 GLU A N 1
ATOM 798 C CA . GLU A 1 94 ? -1.270 5.312 -4.364 1.00 97.19 94 GLU A CA 1
ATOM 799 C C . GLU A 1 94 ? -2.748 5.376 -4.728 1.00 97.19 94 GLU A C 1
ATOM 801 O O . GLU A 1 94 ? -3.093 5.617 -5.884 1.00 97.19 94 GLU A O 1
ATOM 806 N N . LEU A 1 95 ? -3.597 5.236 -3.717 1.00 96.69 95 LEU A N 1
ATOM 807 C CA . LEU A 1 95 ? -5.038 5.427 -3.787 1.00 96.69 95 LEU A CA 1
ATOM 808 C C . LEU A 1 95 ? -5.435 6.504 -2.772 1.00 96.69 95 LEU A C 1
ATOM 810 O O . LEU A 1 95 ? -4.977 6.474 -1.627 1.00 96.69 95 LEU A O 1
ATOM 814 N N . ASN A 1 96 ? -6.283 7.446 -3.187 1.00 95.62 96 ASN A N 1
ATOM 815 C CA . ASN A 1 96 ? -6.870 8.428 -2.279 1.00 95.62 96 ASN A CA 1
ATOM 816 C C . ASN A 1 96 ? -7.972 7.769 -1.437 1.00 95.62 96 ASN A C 1
ATOM 818 O O . ASN A 1 96 ? -8.793 7.020 -1.953 1.00 95.62 96 ASN A O 1
ATOM 822 N N . THR A 1 97 ? -7.996 8.063 -0.142 1.00 92.62 97 THR A N 1
ATOM 823 C CA . THR A 1 97 ? -8.876 7.437 0.855 1.00 92.62 97 THR A CA 1
ATOM 824 C C . THR A 1 97 ? -9.643 8.466 1.687 1.00 92.62 97 THR A C 1
ATOM 826 O O . THR A 1 97 ? -10.070 8.158 2.801 1.00 92.62 97 THR A O 1
ATOM 829 N N . GLU A 1 98 ? -9.755 9.708 1.207 1.00 87.88 98 GLU A N 1
ATOM 830 C CA . GLU A 1 98 ? -10.479 10.792 1.890 1.00 87.88 98 GLU A CA 1
ATOM 831 C C . GLU A 1 98 ? -11.956 10.458 2.104 1.00 87.88 98 GLU A C 1
ATOM 833 O O . GLU A 1 98 ? -12.502 10.757 3.165 1.00 87.88 98 GLU A O 1
ATOM 838 N N . GLU A 1 99 ? -12.559 9.786 1.123 1.00 87.50 99 GLU A N 1
ATOM 839 C CA . GLU A 1 99 ? -13.968 9.385 1.128 1.00 87.50 99 GLU A CA 1
ATOM 840 C C . GLU A 1 99 ? -14.188 7.969 1.686 1.00 87.50 99 GLU A C 1
ATOM 842 O O . GLU A 1 99 ? -15.324 7.578 1.939 1.00 87.50 99 GLU A O 1
ATOM 847 N N . LEU A 1 100 ? -13.112 7.206 1.924 1.00 91.75 100 LEU A N 1
ATOM 848 C CA . LEU A 1 100 ? -13.198 5.828 2.411 1.00 91.75 100 LEU A CA 1
ATOM 849 C C . LEU A 1 100 ? -13.267 5.768 3.938 1.00 91.75 100 LEU A C 1
ATOM 851 O O . LEU A 1 100 ? -12.443 6.359 4.651 1.00 91.75 100 LEU A O 1
ATOM 855 N N . LYS A 1 101 ? -14.187 4.957 4.454 1.00 92.31 101 LYS A N 1
ATOM 856 C CA . LYS A 1 101 ? -14.288 4.606 5.874 1.00 92.31 101 LYS A CA 1
ATOM 857 C C . LYS A 1 101 ? -13.172 3.638 6.287 1.00 92.31 101 LYS A C 1
ATOM 859 O O . LYS A 1 101 ? -12.553 2.968 5.464 1.00 92.31 101 LYS A O 1
ATOM 864 N N . ASN A 1 102 ? -12.900 3.548 7.592 1.00 93.25 102 ASN A N 1
ATOM 865 C CA . ASN A 1 102 ? -11.835 2.684 8.128 1.00 93.25 102 ASN A CA 1
ATOM 866 C C . ASN A 1 102 ? -12.028 1.204 7.759 1.00 93.25 102 ASN A C 1
ATOM 868 O O . ASN A 1 102 ? -11.063 0.538 7.394 1.00 93.25 102 ASN A O 1
ATOM 872 N N . ASN A 1 103 ? -13.264 0.698 7.809 1.00 94.69 103 ASN A N 1
ATOM 873 C CA . ASN A 1 103 ? -13.580 -0.683 7.437 1.00 94.69 103 ASN A CA 1
ATOM 874 C C . ASN A 1 103 ? -13.314 -0.962 5.950 1.00 94.69 103 ASN A C 1
ATOM 876 O O . ASN A 1 103 ? -12.781 -2.015 5.621 1.00 94.69 103 ASN A O 1
ATOM 880 N N . GLU A 1 104 ? -13.594 -0.003 5.065 1.00 95.19 104 GLU A N 1
ATOM 881 C CA . GLU A 1 104 ? -13.295 -0.124 3.633 1.00 95.19 104 GLU A CA 1
ATOM 882 C C . GLU A 1 104 ? -11.783 -0.196 3.381 1.00 95.19 104 GLU A C 1
ATOM 884 O O . GLU A 1 104 ? -11.323 -0.992 2.564 1.00 95.19 104 GLU A O 1
ATOM 889 N N . ILE A 1 105 ? -10.987 0.571 4.135 1.00 94.94 105 ILE A N 1
ATOM 890 C CA . ILE A 1 105 ? -9.519 0.498 4.072 1.00 94.94 105 ILE A CA 1
ATOM 891 C C . ILE A 1 105 ? -9.012 -0.844 4.624 1.00 94.94 105 ILE A C 1
ATOM 893 O O . ILE A 1 105 ? -8.110 -1.442 4.039 1.00 94.94 105 ILE A O 1
ATOM 897 N N . ILE A 1 106 ? -9.586 -1.347 5.721 1.00 95.88 106 ILE A N 1
ATOM 898 C CA . ILE A 1 106 ? -9.2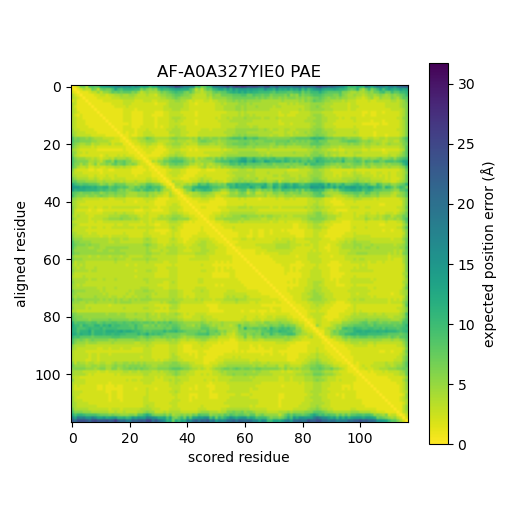53 -2.674 6.267 1.00 95.88 106 ILE A CA 1
ATOM 899 C C . ILE A 1 106 ? -9.526 -3.762 5.224 1.00 95.88 106 ILE A C 1
ATOM 901 O O . ILE A 1 106 ? -8.665 -4.607 4.974 1.00 95.88 106 ILE A O 1
ATOM 905 N N . ASP A 1 107 ? -10.692 -3.733 4.582 1.00 95.44 107 ASP A N 1
ATOM 906 C CA . ASP A 1 107 ? -11.057 -4.722 3.570 1.00 95.44 107 ASP A CA 1
ATOM 907 C C . ASP A 1 107 ? -10.199 -4.598 2.307 1.00 95.44 107 ASP A C 1
ATOM 909 O O . ASP A 1 107 ? -9.811 -5.613 1.728 1.00 95.44 107 ASP A O 1
ATOM 913 N N . LEU A 1 108 ? -9.797 -3.382 1.925 1.00 95.00 108 LEU A N 1
ATOM 914 C CA . LEU A 1 108 ? -8.802 -3.174 0.876 1.00 95.00 108 LEU A CA 1
ATOM 915 C C . LEU A 1 108 ? -7.464 -3.842 1.225 1.00 95.00 108 LEU A C 1
ATOM 917 O O . LEU A 1 108 ? -6.891 -4.534 0.387 1.00 95.00 108 LEU A O 1
ATOM 921 N N . ILE A 1 109 ? -6.976 -3.698 2.460 1.00 93.69 109 ILE A N 1
ATOM 922 C CA . ILE A 1 109 ? -5.741 -4.360 2.911 1.00 93.69 109 ILE A CA 1
ATOM 923 C C . ILE A 1 109 ? -5.898 -5.885 2.886 1.00 93.69 109 ILE A C 1
ATOM 925 O O . ILE A 1 109 ? -4.979 -6.578 2.450 1.00 93.69 109 ILE A O 1
ATOM 929 N N . LYS A 1 110 ? -7.060 -6.428 3.274 1.00 92.81 110 LYS A N 1
ATOM 930 C CA . LYS A 1 110 ? -7.339 -7.869 3.132 1.00 92.81 110 LYS A CA 1
ATOM 931 C C . LYS A 1 110 ? -7.269 -8.312 1.668 1.00 92.81 110 LYS A C 1
ATOM 933 O O . LYS A 1 110 ? -6.599 -9.302 1.383 1.00 92.81 110 LYS A O 1
ATOM 938 N N . LYS A 1 111 ? -7.879 -7.564 0.739 1.00 92.50 111 LYS A N 1
ATOM 939 C CA . LYS A 1 111 ? -7.798 -7.842 -0.708 1.00 92.50 111 LYS A CA 1
ATOM 940 C C . LYS A 1 111 ? -6.355 -7.822 -1.206 1.00 92.50 111 LYS A C 1
ATOM 942 O O . LYS A 1 111 ? -5.941 -8.767 -1.864 1.00 92.50 111 LYS A O 1
ATOM 947 N N . ILE A 1 112 ? -5.567 -6.813 -0.820 1.00 91.12 112 ILE A N 1
ATOM 948 C CA . ILE A 1 112 ? -4.129 -6.737 -1.130 1.00 91.12 112 ILE A CA 1
ATOM 949 C C . ILE A 1 112 ? -3.415 -8.017 -0.667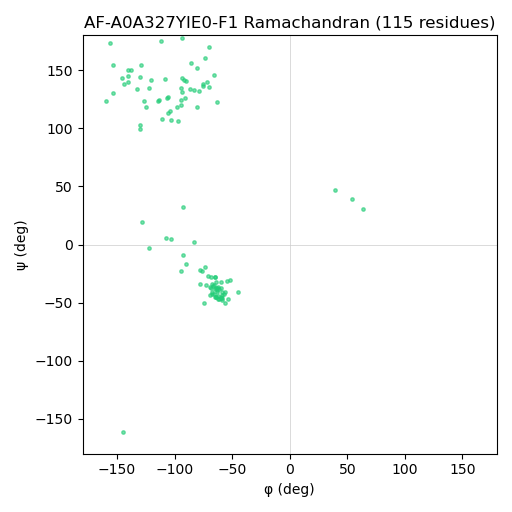 1.00 91.12 112 ILE A C 1
ATOM 951 O O . ILE A 1 112 ? -2.655 -8.608 -1.427 1.00 91.12 112 ILE A O 1
ATOM 955 N N . LYS A 1 113 ? -3.672 -8.484 0.561 1.00 88.69 113 LYS A N 1
ATOM 956 C CA . LYS A 1 113 ? -3.050 -9.711 1.091 1.00 88.69 113 LYS A CA 1
ATOM 957 C C . LYS A 1 113 ? -3.468 -10.979 0.344 1.00 88.69 113 LYS A C 1
ATOM 959 O O . LYS A 1 113 ? -2.651 -11.890 0.236 1.00 88.69 113 LYS A O 1
ATOM 964 N N . MET A 1 114 ? -4.717 -11.055 -0.117 1.00 86.81 114 MET A N 1
ATOM 965 C CA . MET A 1 114 ? -5.253 -12.213 -0.842 1.00 86.81 114 MET A CA 1
ATOM 966 C C . MET A 1 114 ? -4.807 -12.261 -2.304 1.00 86.81 114 MET A C 1
ATOM 968 O O . MET A 1 114 ? -4.621 -13.345 -2.836 1.00 86.81 114 MET A O 1
ATOM 972 N N . HIS A 1 115 ? -4.648 -11.113 -2.963 1.00 81.38 115 HIS A N 1
ATOM 973 C CA . HIS A 1 115 ? -4.380 -11.070 -4.405 1.00 81.38 115 HIS A CA 1
ATOM 974 C C . HIS A 1 115 ? -2.936 -11.420 -4.771 1.00 81.38 115 HIS A C 1
ATOM 976 O O . HIS A 1 115 ? -2.661 -11.846 -5.885 1.00 81.38 115 HIS A O 1
ATOM 982 N N . PHE A 1 116 ? -1.999 -11.275 -3.833 1.00 67.06 116 PHE A N 1
ATOM 983 C CA . PHE A 1 116 ? -0.590 -11.621 -4.047 1.00 67.06 116 PHE A CA 1
ATOM 984 C C . PHE A 1 116 ? -0.245 -13.056 -3.614 1.00 67.06 116 PHE A C 1
ATOM 986 O O . PHE A 1 116 ? 0.871 -13.285 -3.146 1.00 67.06 116 PHE A O 1
ATOM 993 N N . LEU A 1 117 ? -1.192 -13.996 -3.745 1.00 50.38 117 LEU A N 1
ATOM 994 C CA . LEU A 1 117 ? -0.980 -15.438 -3.545 1.00 50.38 117 LEU A CA 1
ATOM 995 C C . LEU A 1 117 ? -0.042 -16.031 -4.601 1.00 50.38 117 LEU A C 1
ATOM 997 O O . LEU A 1 117 ? -0.146 -15.668 -5.789 1.00 50.38 117 LEU A O 1
#

Solvent-accessible surface area (backbone atoms only — not comparable to full-atom values): 6592 Å² total; per-residue (Å²): 121,54,50,69,66,55,49,53,52,48,40,53,53,47,43,74,71,32,94,90,51,72,54,48,77,53,99,76,29,37,36,33,74,48,87,50,84,58,56,31,37,42,37,37,45,58,45,32,40,34,43,32,44,84,62,59,65,72,55,68,71,59,50,52,54,52,46,54,61,47,36,74,70,42,69,75,50,43,78,45,79,46,71,84,46,100,88,37,32,33,46,32,34,37,31,82,35,60,88,54,53,72,67,58,53,52,51,48,52,50,44,54,65,60,72,34,106

Foldseek 3Di:
DDDLVNQVVLQVVLCVLDVPWHWDDDPQKIWTWQDFLFIWIWIDHPWKIKTWHPDWPDDPVVVVVVLVLVVVLPVQFDWDWDDPDPRTTIIMTMDTCNVPDSVRVSVSVVSVNVSRD

Radius of gyration: 14.01 Å; Cα contacts (8 Å, |Δi|>4): 175; chains: 1; bounding box: 34×30×35 Å

pLDDT: mean 91.76, std 6.81, range [50.38, 97.62]

Nearest PDB structures (foldseek):
  6vu7-assembly1_A  TM=4.837E-01  e=3.845E-02  Escherichia coli 55989
  5fr7-assembly1_B  TM=5.073E-01  e=1.456E-01  Erwinia amylovora CF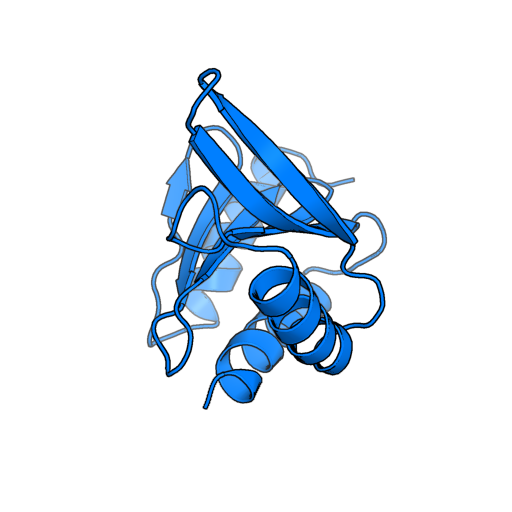BP1430
  1yz7-assembly1_A  TM=3.842E-01  e=2.954E+00  Pyrococcus abyssi
  3ab4-assembly1_B  TM=3.494E-01  e=2.087E+00  Corynebacterium glutamicum
  7n4y-assembly1_B  TM=3.095E-01  e=4.180E+00  Bos indicus x Bos taurus

Organism: NCBI:txid1236486

Sequence (117 aa):
MRNDFELKKFNEELNNSFNDQTFGFRDNYIISKIEKSISFTVFIRKEKIGLKYPFKNINQDKIDALTTLISEIHSDFKHKKYKTSPYNNYSIWELNTEELKNNEIIDLIKKIKMHFL